Protein AF-A0A932FW37-F1 (afdb_monomer_lite)

Structure (mmCIF, N/CA/C/O backbone):
data_AF-A0A932FW37-F1
#
_entry.id   AF-A0A932FW37-F1
#
loop_
_atom_site.group_PDB
_atom_site.id
_atom_site.type_symbol
_atom_site.label_atom_id
_atom_site.label_alt_id
_atom_site.label_comp_id
_atom_site.label_asym_id
_atom_site.label_entity_id
_atom_site.label_seq_id
_atom_site.pdbx_PDB_ins_code
_atom_site.Cartn_x
_atom_site.Cartn_y
_atom_site.Cartn_z
_atom_site.occupancy
_atom_site.B_iso_or_equiv
_atom_site.auth_seq_id
_atom_site.auth_comp_id
_atom_site.auth_asym_id
_atom_site.auth_atom_id
_atom_site.pdbx_PDB_model_num
ATOM 1 N N . MET A 1 1 ? -13.734 -2.037 3.259 1.00 87.56 1 MET A N 1
ATOM 2 C CA . MET A 1 1 ? -12.861 -1.304 4.204 1.00 87.56 1 MET A CA 1
ATOM 3 C C . MET A 1 1 ? -12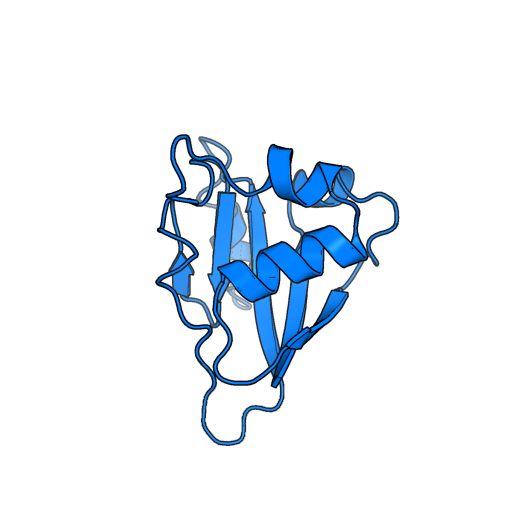.249 -0.078 3.534 1.00 87.56 1 MET A C 1
ATOM 5 O O . MET A 1 1 ? -12.010 -0.117 2.332 1.00 87.56 1 MET A O 1
ATOM 9 N N . ARG A 1 2 ? -11.995 1.006 4.281 1.00 90.19 2 ARG A N 1
ATOM 10 C CA . ARG A 1 2 ? -11.284 2.183 3.751 1.00 90.19 2 ARG A CA 1
ATOM 11 C C . ARG A 1 2 ? -9.803 2.115 4.094 1.00 90.19 2 ARG A C 1
ATOM 13 O O . ARG A 1 2 ? -9.444 1.724 5.201 1.00 90.19 2 ARG A O 1
ATOM 20 N N . VAL A 1 3 ? -8.955 2.523 3.162 1.00 90.19 3 VAL A N 1
ATOM 21 C CA . VAL A 1 3 ? -7.503 2.573 3.335 1.00 90.19 3 VAL A CA 1
ATOM 22 C C . VAL A 1 3 ? -7.004 3.964 2.997 1.00 90.19 3 VAL A C 1
ATOM 24 O O . VAL A 1 3 ? -7.280 4.491 1.924 1.00 90.19 3 VAL A O 1
ATOM 27 N N . SER A 1 4 ? -6.249 4.555 3.914 1.00 90.12 4 SER A N 1
ATOM 28 C CA . SER A 1 4 ? -5.574 5.830 3.714 1.00 90.12 4 SER A CA 1
ATOM 29 C C . SER A 1 4 ? -4.101 5.582 3.417 1.00 90.12 4 SER A C 1
ATOM 31 O O . SER A 1 4 ? -3.324 5.269 4.319 1.00 90.12 4 SER A O 1
ATOM 33 N N . VAL A 1 5 ? -3.710 5.757 2.156 1.00 89.06 5 VAL A N 1
ATOM 34 C CA . VAL A 1 5 ? -2.344 5.538 1.677 1.00 89.06 5 VAL A CA 1
ATOM 35 C C . VAL A 1 5 ? -1.579 6.850 1.612 1.00 89.06 5 VAL A C 1
ATOM 37 O O . VAL A 1 5 ? -2.023 7.820 0.998 1.00 89.06 5 VAL A O 1
ATOM 40 N N . LYS A 1 6 ? -0.380 6.880 2.190 1.00 88.00 6 LYS A N 1
ATOM 41 C CA . LYS A 1 6 ? 0.539 8.015 2.101 1.00 88.00 6 LYS A CA 1
ATOM 42 C C . LYS A 1 6 ? 1.859 7.599 1.464 1.00 88.00 6 LYS A C 1
ATOM 44 O O . LYS A 1 6 ? 2.581 6.765 2.007 1.00 88.00 6 LYS A O 1
ATOM 49 N N . LEU A 1 7 ? 2.203 8.238 0.346 1.00 84.81 7 LEU A N 1
ATOM 50 C CA . LEU A 1 7 ? 3.529 8.112 -0.258 1.00 84.81 7 LEU A CA 1
ATOM 51 C C . LEU A 1 7 ? 4.536 9.000 0.468 1.00 84.81 7 LEU A C 1
ATOM 53 O O . LEU A 1 7 ? 4.256 10.154 0.804 1.00 84.81 7 LEU A O 1
ATOM 57 N N . MET A 1 8 ? 5.735 8.473 0.688 1.00 82.38 8 MET A N 1
ATOM 58 C CA . MET A 1 8 ? 6.840 9.187 1.320 1.00 82.38 8 MET A CA 1
ATOM 59 C C . MET A 1 8 ? 8.140 9.014 0.529 1.00 82.38 8 MET A C 1
ATOM 61 O O . MET A 1 8 ? 8.296 8.084 -0.264 1.00 82.38 8 MET A O 1
ATOM 65 N N . GLY A 1 9 ? 9.091 9.925 0.748 1.00 78.56 9 GLY A N 1
ATOM 66 C CA . GLY A 1 9 ? 10.365 9.932 0.026 1.00 78.56 9 GLY A CA 1
ATOM 67 C C . GLY A 1 9 ? 10.176 10.094 -1.485 1.00 78.56 9 GLY A C 1
ATOM 68 O O . GLY A 1 9 ? 9.297 10.838 -1.925 1.00 78.56 9 GLY A O 1
ATOM 69 N N . ALA A 1 10 ? 10.979 9.376 -2.275 1.00 76.69 10 ALA A N 1
ATOM 70 C CA . ALA A 1 10 ? 10.958 9.464 -3.735 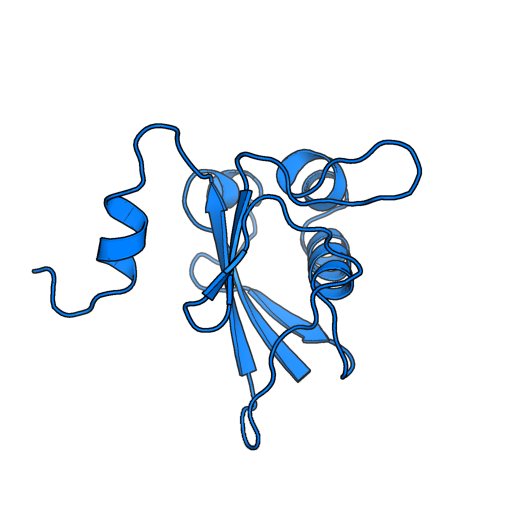1.00 76.69 10 ALA A CA 1
ATOM 71 C C . ALA A 1 10 ? 9.645 8.978 -4.373 1.00 76.69 10 ALA A C 1
ATOM 73 O O . ALA A 1 10 ? 9.315 9.409 -5.474 1.00 76.69 10 ALA A O 1
ATOM 74 N N . PHE A 1 11 ? 8.837 8.156 -3.686 1.00 79.31 11 PHE A N 1
ATOM 75 C CA . PHE A 1 11 ? 7.539 7.726 -4.226 1.00 79.31 11 PHE A CA 1
ATOM 76 C C . PHE A 1 11 ? 6.577 8.894 -4.452 1.00 79.31 11 PHE A C 1
ATOM 78 O O . PHE A 1 11 ? 5.770 8.833 -5.374 1.00 79.31 11 PHE A O 1
ATOM 85 N N . LYS A 1 12 ? 6.709 9.994 -3.695 1.00 76.69 12 LYS A N 1
ATOM 86 C CA . LYS A 1 12 ? 5.932 11.219 -3.942 1.00 76.69 12 LYS A CA 1
ATOM 87 C C . LYS A 1 12 ? 6.187 11.812 -5.330 1.00 76.69 12 LYS A C 1
ATOM 89 O O . LYS A 1 12 ? 5.295 12.424 -5.896 1.00 76.69 12 LYS A O 1
ATOM 94 N N . GLN A 1 13 ? 7.394 11.640 -5.868 1.00 74.56 13 GLN A N 1
ATOM 95 C CA . GLN A 1 13 ? 7.767 12.175 -7.180 1.00 74.56 13 GLN A CA 1
ATOM 96 C C . GLN A 1 13 ? 7.262 11.298 -8.329 1.00 74.56 13 GLN A C 1
ATOM 98 O O . GLN A 1 13 ? 7.067 11.792 -9.434 1.00 74.56 13 GLN A O 1
ATOM 103 N N . LEU A 1 14 ? 7.027 10.007 -8.069 1.00 72.94 14 LEU A N 1
ATOM 104 C CA . LEU A 1 14 ? 6.525 9.063 -9.070 1.00 72.94 14 LEU A CA 1
ATOM 105 C C . LEU A 1 14 ? 5.041 9.257 -9.381 1.00 72.94 14 LEU A C 1
ATOM 107 O O . LEU A 1 14 ? 4.567 8.761 -10.399 1.00 72.94 14 LEU A O 1
ATOM 111 N N . VAL A 1 15 ? 4.321 9.993 -8.533 1.00 74.31 15 VAL A N 1
ATOM 112 C CA . VAL A 1 15 ? 2.911 10.311 -8.742 1.00 74.31 15 VAL A CA 1
ATOM 113 C C . VAL A 1 15 ? 2.709 11.822 -8.596 1.00 74.31 15 VAL A C 1
ATOM 115 O O . VAL A 1 15 ? 2.303 12.291 -7.534 1.00 74.31 15 VAL A O 1
ATOM 118 N N . PRO A 1 16 ? 2.970 12.609 -9.657 1.00 64.38 16 PRO A N 1
ATOM 119 C CA . PRO A 1 16 ? 2.887 14.074 -9.615 1.00 64.38 16 PRO A CA 1
ATOM 120 C C . PRO A 1 16 ? 1.491 14.597 -9.262 1.00 64.38 16 PRO A C 1
ATOM 122 O O . PRO A 1 16 ? 1.347 15.711 -8.772 1.00 64.38 16 PRO A O 1
ATOM 125 N N . GLN A 1 17 ? 0.466 13.781 -9.525 1.00 68.06 17 GLN A N 1
ATOM 126 C CA . GLN A 1 17 ? -0.938 14.082 -9.253 1.00 68.06 17 GLN A CA 1
ATOM 127 C C . GLN A 1 17 ? -1.420 13.526 -7.906 1.00 68.06 17 GLN A C 1
ATOM 129 O O . GLN A 1 17 ? -2.579 13.726 -7.546 1.00 68.06 17 GLN A O 1
ATOM 134 N N . ALA A 1 18 ? -0.570 12.811 -7.154 1.00 64.19 18 ALA A N 1
ATOM 135 C CA . ALA A 1 18 ? -0.971 12.318 -5.846 1.00 64.19 18 ALA A CA 1
ATOM 136 C C . ALA A 1 18 ? -1.192 13.514 -4.911 1.00 64.19 18 ALA A C 1
ATOM 138 O O . ALA A 1 18 ? -0.316 14.379 -4.802 1.00 64.19 18 ALA A O 1
ATOM 139 N N . PRO A 1 19 ? -2.330 13.571 -4.201 1.00 64.19 19 PRO A N 1
ATOM 140 C CA . PRO A 1 19 ? -2.552 14.601 -3.201 1.00 64.19 19 PRO A CA 1
ATOM 141 C C . PRO A 1 19 ? -1.411 14.591 -2.178 1.00 64.19 19 PRO A C 1
ATOM 143 O O . PRO A 1 19 ? -0.965 13.536 -1.722 1.00 64.19 19 PRO A O 1
ATOM 146 N N . ALA A 1 20 ? -0.946 15.782 -1.792 1.00 61.97 20 ALA A N 1
ATOM 147 C CA . ALA A 1 20 ? 0.204 15.956 -0.899 1.00 61.97 20 ALA A CA 1
ATOM 148 C C . ALA A 1 20 ? 0.035 15.278 0.480 1.00 61.97 20 ALA A C 1
ATOM 150 O O . ALA A 1 20 ? 1.022 15.044 1.189 1.00 61.97 20 ALA A O 1
ATOM 151 N N . SER A 1 21 ? -1.208 14.982 0.868 1.00 66.56 21 SER A N 1
ATOM 152 C CA . SER A 1 21 ? -1.599 14.463 2.174 1.00 66.56 21 SER A CA 1
ATOM 153 C C . SER A 1 21 ? -1.741 12.938 2.193 1.00 66.56 21 SER A C 1
ATOM 155 O O . SER A 1 21 ? -0.933 12.309 2.878 1.00 66.56 21 SER A O 1
ATOM 157 N N . ARG A 1 22 ? -2.735 12.364 1.489 1.00 81.38 22 ARG A N 1
ATOM 158 C CA . ARG A 1 22 ? -3.121 10.932 1.467 1.00 81.38 22 ARG A CA 1
ATOM 159 C C . ARG A 1 22 ? -4.058 10.623 0.288 1.00 81.38 22 ARG A C 1
ATOM 161 O O . ARG A 1 22 ? -4.883 11.462 -0.062 1.00 81.38 22 ARG A O 1
ATOM 168 N N . LEU A 1 23 ? -3.987 9.407 -0.252 1.00 86.00 23 LEU A N 1
ATOM 169 C CA . LEU A 1 23 ? -5.008 8.826 -1.128 1.00 86.00 23 LEU A CA 1
ATOM 170 C C . LEU A 1 23 ? -5.939 7.938 -0.302 1.00 86.00 23 LEU A C 1
ATOM 172 O O . LEU A 1 23 ? -5.471 7.071 0.432 1.00 86.00 23 LEU A O 1
ATOM 176 N N . LEU A 1 24 ? -7.245 8.141 -0.446 1.00 88.69 24 LEU A N 1
ATOM 177 C CA . LEU A 1 24 ? -8.257 7.277 0.152 1.00 88.69 24 LEU A CA 1
ATOM 178 C C . LEU A 1 24 ? -8.717 6.251 -0.882 1.00 88.69 24 LEU A C 1
ATOM 180 O O . LEU A 1 24 ? -9.114 6.617 -1.985 1.00 88.69 24 LEU A O 1
ATOM 184 N N . LEU A 1 25 ? -8.651 4.979 -0.509 1.00 89.25 25 LEU A N 1
ATOM 185 C CA . LEU A 1 25 ? -9.086 3.843 -1.309 1.00 89.25 25 LEU A CA 1
ATOM 186 C C . LEU A 1 25 ? -10.160 3.059 -0.563 1.00 89.25 25 LEU A C 1
ATOM 188 O O . LEU A 1 25 ? -10.120 2.942 0.662 1.00 89.25 25 LEU A O 1
ATOM 192 N N . GLU A 1 26 ? -11.095 2.485 -1.310 1.00 91.12 26 GLU A N 1
ATOM 193 C CA . GLU A 1 26 ? -12.035 1.494 -0.794 1.00 91.12 26 GLU A CA 1
ATOM 194 C C . GLU A 1 26 ? -11.635 0.114 -1.334 1.00 91.12 26 GLU A C 1
ATOM 196 O O . GLU A 1 26 ? -11.385 -0.044 -2.530 1.00 91.12 26 GLU A O 1
ATOM 201 N N . LEU A 1 27 ? -11.515 -0.860 -0.430 1.00 88.81 27 LEU A N 1
ATOM 202 C CA . LEU A 1 27 ? -11.195 -2.262 -0.718 1.00 88.81 27 LEU A CA 1
ATOM 203 C C . LEU A 1 27 ? -12.283 -3.168 -0.150 1.00 88.81 27 LEU A C 1
ATOM 205 O O . LEU A 1 27 ? -12.866 -2.842 0.886 1.00 88.81 27 LEU A O 1
ATOM 209 N N . ASP A 1 28 ? -12.514 -4.320 -0.765 1.00 88.50 28 ASP A N 1
ATOM 210 C CA . ASP A 1 28 ? -13.387 -5.353 -0.203 1.00 88.50 28 ASP A CA 1
ATOM 211 C C . ASP A 1 28 ? -12.695 -6.068 0.968 1.00 88.50 28 ASP A C 1
ATOM 213 O O . ASP A 1 28 ? -11.479 -6.214 0.984 1.00 88.50 28 ASP A O 1
ATOM 217 N N . ASP A 1 29 ? -13.456 -6.454 1.993 1.00 83.06 29 ASP A N 1
ATOM 218 C CA . ASP A 1 29 ? -12.938 -7.121 3.199 1.00 83.06 29 ASP A CA 1
ATOM 219 C C . ASP A 1 29 ? -13.238 -8.632 3.112 1.00 83.06 29 ASP A C 1
ATOM 221 O O . ASP A 1 29 ? -14.404 -8.971 2.883 1.00 83.06 29 ASP A O 1
ATOM 225 N N . PRO A 1 30 ? -12.257 -9.547 3.282 1.00 86.31 30 PRO A N 1
ATOM 226 C CA . PRO A 1 30 ? -10.842 -9.321 3.608 1.00 86.31 30 PRO A CA 1
ATOM 227 C C . PRO A 1 30 ? -9.991 -8.847 2.427 1.00 86.31 30 PRO A C 1
ATOM 229 O O . PRO A 1 30 ? -9.979 -9.473 1.371 1.00 86.31 30 PRO A O 1
ATOM 232 N N . ALA A 1 31 ? -9.209 -7.786 2.653 1.00 88.06 31 ALA A N 1
ATOM 233 C CA . ALA A 1 31 ? -8.265 -7.249 1.674 1.00 88.06 31 ALA A CA 1
ATOM 234 C C . ALA A 1 31 ? -6.834 -7.734 1.929 1.00 88.06 31 ALA A C 1
ATOM 236 O O . ALA A 1 31 ? -6.381 -7.838 3.074 1.00 88.06 31 ALA A O 1
ATOM 237 N N . THR A 1 32 ? -6.079 -7.931 0.855 1.00 88.56 32 THR A N 1
ATOM 238 C CA . THR A 1 32 ? -4.640 -8.200 0.889 1.00 88.56 32 THR A CA 1
ATOM 239 C C . THR A 1 32 ? -3.821 -6.986 0.458 1.00 88.56 32 THR A C 1
ATOM 241 O O . THR A 1 32 ? -4.316 -6.019 -0.128 1.00 88.56 32 THR A O 1
ATOM 244 N N . LEU A 1 33 ? -2.516 -7.037 0.722 1.00 86.44 33 LEU A N 1
ATOM 245 C CA . LEU A 1 33 ? -1.566 -6.058 0.209 1.00 86.44 33 LEU A CA 1
ATOM 246 C C . LEU A 1 33 ? -1.541 -6.053 -1.328 1.00 86.44 33 LEU A C 1
ATOM 248 O O . LEU A 1 33 ? -1.325 -4.999 -1.926 1.00 86.44 33 LEU A O 1
ATOM 252 N N . ARG A 1 34 ? -1.800 -7.199 -1.969 1.00 86.69 34 ARG A N 1
ATOM 253 C CA . ARG A 1 34 ? -1.950 -7.285 -3.422 1.00 86.69 34 ARG A CA 1
ATOM 254 C C . ARG A 1 34 ? -3.123 -6.441 -3.914 1.00 86.69 34 ARG A C 1
ATOM 256 O O . ARG A 1 34 ? -2.922 -5.628 -4.809 1.00 86.69 34 ARG A O 1
ATOM 263 N N . ASP A 1 35 ? -4.294 -6.567 -3.295 1.00 88.00 35 ASP A N 1
ATOM 264 C CA . ASP A 1 35 ? -5.496 -5.807 -3.679 1.00 88.00 35 ASP A CA 1
ATOM 265 C C . ASP A 1 35 ? -5.267 -4.297 -3.558 1.00 88.00 35 ASP A C 1
ATOM 267 O O . ASP A 1 35 ? -5.649 -3.516 -4.433 1.00 88.00 35 ASP A O 1
ATOM 271 N N . LEU A 1 36 ? -4.561 -3.881 -2.502 1.00 88.69 36 LEU A N 1
ATOM 272 C CA . LEU A 1 36 ? -4.153 -2.492 -2.327 1.00 88.69 36 LEU A CA 1
ATOM 273 C C . LEU A 1 36 ? -3.242 -2.016 -3.460 1.00 88.69 36 LEU A C 1
ATOM 275 O O . LEU A 1 36 ? -3.467 -0.949 -4.023 1.00 88.69 36 LEU A O 1
ATOM 279 N N . ILE A 1 37 ? -2.204 -2.782 -3.790 1.00 85.00 37 ILE A N 1
ATOM 280 C CA . ILE A 1 37 ? -1.243 -2.422 -4.841 1.00 85.00 37 ILE A CA 1
ATOM 281 C C . ILE A 1 37 ? -1.919 -2.382 -6.209 1.00 85.00 37 ILE A C 1
ATOM 283 O O . ILE A 1 37 ? -1.646 -1.481 -7.004 1.00 85.00 37 ILE A O 1
ATOM 287 N N . ASP A 1 38 ? -2.834 -3.312 -6.458 1.00 85.38 38 ASP A N 1
ATOM 288 C CA . ASP A 1 38 ? -3.630 -3.354 -7.672 1.00 85.38 38 ASP A CA 1
ATOM 289 C C . ASP A 1 38 ? -4.510 -2.100 -7.789 1.00 85.38 38 ASP A C 1
ATOM 291 O O . ASP A 1 38 ? -4.447 -1.422 -8.817 1.00 85.38 38 ASP A O 1
ATOM 295 N N . LYS A 1 39 ? -5.192 -1.689 -6.710 1.00 87.69 39 LYS A N 1
ATOM 296 C CA . LYS A 1 39 ? -5.944 -0.422 -6.668 1.00 87.69 39 LYS A CA 1
ATOM 297 C C . LYS A 1 39 ? -5.079 0.825 -6.805 1.00 87.69 39 LYS A C 1
ATOM 299 O O . LYS A 1 39 ? -5.507 1.797 -7.423 1.00 87.69 39 LYS A O 1
ATOM 304 N N . LEU A 1 40 ? -3.865 0.824 -6.259 1.00 84.69 40 LEU A N 1
ATOM 305 C CA . LEU A 1 40 ? -2.921 1.928 -6.461 1.00 84.69 40 LEU A CA 1
ATOM 306 C C . LEU A 1 40 ? -2.479 2.023 -7.926 1.00 84.69 40 LEU A C 1
ATOM 308 O O . LEU A 1 40 ? -2.299 3.127 -8.436 1.00 84.69 40 LEU A O 1
ATOM 312 N N . GLY A 1 41 ? -2.349 0.886 -8.611 1.00 81.19 41 GLY A N 1
ATOM 313 C CA . GLY A 1 41 ? -2.128 0.837 -10.054 1.00 81.19 41 GLY A CA 1
ATOM 314 C C . GLY A 1 41 ? -3.280 1.417 -10.864 1.00 81.19 41 GLY A C 1
ATOM 315 O O . GLY A 1 41 ? -3.040 2.187 -11.787 1.00 81.19 41 GLY A O 1
ATOM 316 N N . GLU A 1 42 ? -4.522 1.127 -10.481 1.00 83.44 42 GLU A N 1
ATOM 317 C CA . GLU A 1 42 ? -5.700 1.739 -11.108 1.00 83.44 42 GLU A CA 1
ATOM 318 C C . GLU A 1 42 ? -5.743 3.260 -10.875 1.00 83.44 42 GLU A C 1
ATOM 320 O O . GLU A 1 42 ? -6.009 4.023 -11.802 1.00 83.44 42 GLU A O 1
ATOM 325 N N . ALA A 1 43 ? -5.447 3.714 -9.652 1.00 81.81 43 ALA A N 1
ATOM 326 C CA . ALA A 1 43 ? -5.542 5.124 -9.271 1.00 81.81 43 ALA A CA 1
ATOM 327 C C . ALA A 1 43 ? -4.419 6.003 -9.849 1.00 81.81 43 ALA A C 1
ATOM 329 O O . ALA A 1 43 ? -4.646 7.171 -10.166 1.00 81.81 43 ALA A O 1
ATOM 330 N N . TRP A 1 44 ? -3.199 5.471 -9.957 1.00 78.44 44 TRP A N 1
ATOM 331 C CA . TRP A 1 44 ? -2.004 6.233 -10.350 1.00 78.44 44 TRP A CA 1
ATOM 332 C C . TRP A 1 44 ? -1.356 5.750 -11.654 1.00 78.44 44 TRP A C 1
ATOM 334 O O . TRP A 1 44 ? -0.336 6.294 -12.078 1.00 78.44 44 TRP A O 1
ATOM 344 N N . GLY A 1 45 ? -1.965 4.765 -12.312 1.00 74.00 45 GLY A N 1
ATOM 345 C CA . GLY A 1 45 ? -1.518 4.179 -13.568 1.00 74.00 45 GLY A CA 1
ATOM 346 C C . GLY A 1 45 ? -0.627 2.946 -13.389 1.00 74.00 45 GLY A C 1
ATOM 347 O O . GLY A 1 45 ? 0.176 2.836 -12.460 1.00 74.00 45 GLY A O 1
ATOM 348 N N . GLU A 1 46 ? -0.704 2.028 -14.355 1.00 66.19 46 GLU A N 1
ATOM 349 C CA . GLU A 1 46 ? 0.047 0.759 -14.376 1.00 66.19 46 GLU A CA 1
ATOM 350 C C . GLU A 1 46 ? 1.577 0.940 -14.294 1.00 66.19 46 GLU A C 1
ATOM 352 O O . GLU A 1 46 ? 2.298 0.067 -13.803 1.00 66.19 46 GLU A O 1
ATOM 357 N N . GLN A 1 47 ? 2.091 2.107 -14.707 1.00 62.69 47 GLN A N 1
ATOM 358 C CA . GLN A 1 47 ? 3.509 2.454 -14.565 1.00 62.69 47 GLN A CA 1
ATOM 359 C C . GLN A 1 47 ? 3.958 2.504 -13.096 1.00 62.69 47 GLN A C 1
ATOM 361 O O . GLN A 1 47 ? 5.096 2.138 -12.795 1.00 62.69 47 GLN A O 1
ATOM 366 N N . PHE A 1 48 ? 3.068 2.899 -12.182 1.00 68.62 48 PHE A N 1
ATOM 367 C CA . PHE A 1 48 ? 3.322 2.888 -10.745 1.00 68.62 48 PHE A CA 1
ATOM 368 C C . PHE A 1 48 ? 3.313 1.452 -10.191 1.00 68.62 48 PHE A C 1
ATOM 370 O O . PHE A 1 48 ? 4.235 1.054 -9.475 1.00 68.62 48 PHE A O 1
ATOM 377 N N . LYS A 1 49 ? 2.324 0.641 -10.595 1.00 64.25 49 LYS A N 1
ATOM 378 C CA . LYS A 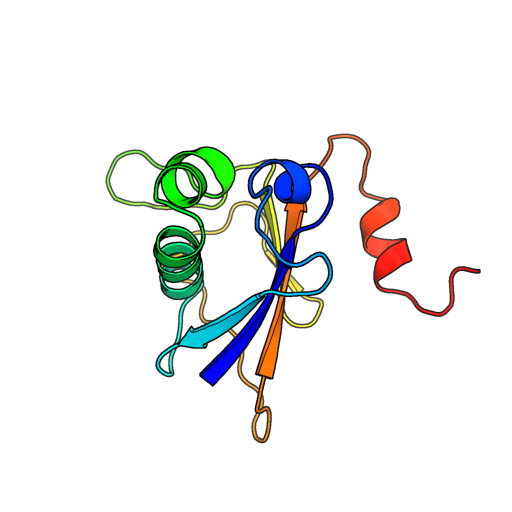1 49 ? 2.123 -0.747 -10.139 1.00 64.25 49 LYS A CA 1
ATOM 379 C C . LYS A 1 49 ? 3.305 -1.664 -10.467 1.00 64.25 49 LYS A C 1
ATOM 381 O O . LYS A 1 49 ? 3.873 -2.288 -9.571 1.00 64.25 49 LYS A O 1
ATOM 386 N N . ALA A 1 50 ? 3.709 -1.720 -11.739 1.00 56.19 50 ALA A N 1
ATOM 387 C CA . ALA A 1 50 ? 4.651 -2.730 -12.232 1.00 56.19 50 ALA A CA 1
ATOM 388 C C . ALA A 1 50 ? 6.138 -2.368 -12.038 1.00 56.19 50 ALA A C 1
ATOM 390 O O . ALA A 1 50 ? 6.996 -3.252 -11.981 1.00 56.19 50 ALA A O 1
ATOM 391 N N . ARG A 1 51 ? 6.482 -1.075 -11.945 1.00 62.12 51 ARG A N 1
ATOM 392 C CA . ARG A 1 51 ? 7.889 -0.641 -11.844 1.00 62.12 51 ARG A CA 1
ATOM 393 C C . ARG A 1 51 ? 8.302 -0.172 -10.458 1.00 62.12 51 ARG A C 1
ATOM 395 O O . ARG A 1 51 ? 9.470 -0.333 -10.116 1.00 62.12 51 ARG A O 1
ATOM 402 N N . ALA A 1 52 ? 7.392 0.408 -9.679 1.00 69.31 52 ALA A N 1
ATOM 403 C CA . ALA A 1 52 ? 7.786 1.140 -8.481 1.00 69.31 52 ALA A CA 1
ATOM 404 C C . ALA A 1 52 ? 7.729 0.290 -7.204 1.00 69.31 52 ALA A C 1
ATOM 406 O O . ALA A 1 52 ? 8.639 0.385 -6.383 1.00 69.31 52 ALA A O 1
ATOM 407 N N . LEU A 1 53 ? 6.685 -0.531 -7.033 1.00 78.94 53 LEU A N 1
ATOM 408 C CA . LEU A 1 53 ? 6.406 -1.186 -5.747 1.00 78.94 53 LEU A CA 1
ATOM 409 C C . LEU A 1 53 ? 6.735 -2.676 -5.705 1.00 78.94 53 LEU A C 1
ATOM 411 O O . LEU A 1 53 ? 7.255 -3.155 -4.697 1.00 78.94 53 LEU A O 1
ATOM 415 N N . CYS A 1 54 ? 6.450 -3.402 -6.784 1.00 81.06 54 CYS A N 1
ATOM 416 C CA . CYS A 1 54 ? 6.598 -4.852 -6.815 1.00 81.06 54 CYS A CA 1
ATOM 417 C C . CYS A 1 54 ? 7.573 -5.338 -7.886 1.00 81.06 54 CYS A C 1
ATOM 419 O O . CYS A 1 54 ? 7.829 -4.663 -8.887 1.00 81.06 54 CYS A O 1
ATOM 421 N N . GLU A 1 55 ? 8.110 -6.530 -7.655 1.00 75.31 55 GLU A N 1
ATOM 422 C CA . GLU A 1 55 ? 8.862 -7.330 -8.615 1.00 75.31 55 GLU A CA 1
ATOM 423 C C . GLU A 1 55 ? 8.521 -8.815 -8.454 1.00 75.31 55 GLU A C 1
ATOM 425 O O . GLU A 1 55 ? 8.067 -9.256 -7.396 1.00 75.31 55 GLU A O 1
ATOM 430 N N . GLY A 1 56 ? 8.743 -9.588 -9.512 1.00 65.62 56 GLY A N 1
ATOM 431 C CA . GLY A 1 56 ? 8.633 -11.040 -9.465 1.00 65.62 56 GLY A CA 1
ATOM 432 C C . GLY A 1 56 ? 8.577 -11.652 -10.864 1.00 65.62 56 GLY A C 1
ATOM 433 O O . GLY A 1 56 ? 7.695 -11.273 -11.637 1.00 65.62 56 GLY A O 1
ATOM 434 N N . PRO A 1 57 ? 9.477 -12.586 -11.214 1.00 49.53 57 PRO A N 1
ATOM 435 C CA . PRO A 1 57 ? 9.199 -13.545 -12.272 1.00 49.53 57 PRO A CA 1
ATOM 436 C C . PRO A 1 57 ? 8.162 -14.572 -11.771 1.00 49.53 57 PRO A C 1
ATOM 438 O O . PRO A 1 57 ? 8.043 -14.824 -10.570 1.00 49.53 57 PRO A O 1
ATOM 441 N N . ASP A 1 58 ? 7.407 -15.165 -12.694 1.00 50.34 58 ASP A N 1
ATOM 442 C CA . ASP A 1 58 ? 6.679 -16.424 -12.466 1.00 50.34 58 ASP A CA 1
ATOM 443 C C . ASP A 1 58 ? 5.586 -16.405 -11.378 1.00 50.34 58 ASP A C 1
ATOM 445 O O . ASP A 1 58 ? 5.455 -17.327 -10.572 1.00 50.34 58 ASP A O 1
ATOM 449 N N . GLY A 1 59 ? 4.769 -15.348 -11.347 1.00 55.81 59 GLY A N 1
ATOM 450 C CA . GLY A 1 59 ? 3.523 -15.332 -10.568 1.00 55.81 59 GLY A CA 1
ATOM 451 C C . GLY A 1 59 ? 3.685 -15.196 -9.049 1.00 55.81 59 GLY A C 1
ATOM 452 O O . GLY A 1 59 ? 2.692 -15.283 -8.334 1.00 55.81 59 GLY A O 1
ATOM 453 N N . LYS A 1 60 ? 4.903 -14.954 -8.543 1.00 65.69 60 LYS A N 1
ATOM 454 C CA . LYS A 1 60 ? 5.168 -14.652 -7.125 1.00 65.69 60 LYS A CA 1
ATOM 455 C C . LYS A 1 60 ? 5.498 -13.174 -6.959 1.00 65.69 60 LYS A C 1
ATOM 457 O O . LYS A 1 60 ? 6.667 -12.790 -6.974 1.00 65.69 60 LYS A O 1
ATOM 462 N N . VAL A 1 61 ? 4.468 -12.347 -6.809 1.00 76.69 61 VAL A N 1
ATOM 463 C CA . VAL A 1 61 ? 4.632 -10.897 -6.673 1.00 76.69 61 VAL A CA 1
ATOM 464 C C . VAL A 1 61 ? 5.134 -10.576 -5.260 1.00 76.69 61 VAL A C 1
ATOM 466 O O . VAL A 1 61 ? 4.572 -11.018 -4.254 1.00 76.69 61 VAL A O 1
ATOM 469 N N . ARG A 1 62 ? 6.230 -9.822 -5.164 1.00 82.56 62 ARG A N 1
ATOM 470 C CA . ARG A 1 62 ? 6.822 -9.382 -3.893 1.00 82.56 62 ARG A CA 1
ATOM 471 C C . ARG A 1 62 ? 7.097 -7.891 -3.922 1.00 82.56 62 ARG A C 1
ATOM 473 O O . ARG A 1 62 ? 7.319 -7.322 -4.989 1.00 82.56 62 ARG A O 1
ATOM 480 N N . LEU A 1 63 ? 7.139 -7.272 -2.744 1.00 82.62 63 LEU A N 1
ATOM 481 C CA . LEU A 1 63 ? 7.651 -5.909 -2.612 1.00 82.62 63 LEU A CA 1
ATOM 482 C C . LEU A 1 63 ? 9.116 -5.850 -3.059 1.00 82.62 63 LEU A C 1
ATOM 484 O O . LEU A 1 63 ? 9.908 -6.726 -2.704 1.00 82.62 63 LEU A O 1
ATOM 488 N N . ARG A 1 64 ? 9.493 -4.801 -3.794 1.00 81.50 64 ARG A N 1
ATOM 489 C CA . ARG A 1 64 ? 10.899 -4.583 -4.160 1.00 81.50 64 ARG A CA 1
ATOM 490 C C . ARG A 1 64 ? 11.754 -4.363 -2.907 1.00 81.50 64 ARG A C 1
ATOM 492 O O . ARG A 1 64 ? 11.267 -3.769 -1.948 1.00 81.50 64 ARG A O 1
ATOM 499 N N . PRO A 1 65 ? 13.046 -4.732 -2.917 1.00 78.00 65 PRO A N 1
ATOM 500 C CA . PRO A 1 65 ? 13.935 -4.584 -1.760 1.00 78.00 65 PRO A CA 1
ATOM 501 C C . PRO A 1 65 ? 14.031 -3.157 -1.199 1.00 78.00 65 PRO A C 1
ATOM 503 O O . PRO A 1 65 ? 14.307 -2.966 -0.019 1.00 78.00 65 PRO A O 1
ATOM 506 N N . PHE A 1 66 ? 13.809 -2.144 -2.041 1.00 80.31 66 PHE A N 1
ATOM 507 C CA . PHE A 1 66 ? 13.823 -0.736 -1.643 1.00 80.31 66 PHE A CA 1
ATOM 508 C C . PHE A 1 66 ? 12.436 -0.191 -1.264 1.00 80.31 66 PHE A C 1
ATOM 510 O O . PHE A 1 66 ? 12.303 1.009 -1.034 1.00 80.31 66 PHE A O 1
ATOM 517 N N . VAL A 1 67 ? 11.391 -1.018 -1.232 1.00 83.31 67 VAL A N 1
ATOM 518 C CA . VAL A 1 67 ? 10.026 -0.618 -0.874 1.00 83.31 67 VAL A CA 1
ATOM 519 C C . VAL A 1 67 ? 9.735 -1.080 0.541 1.00 83.31 67 VAL A C 1
ATOM 521 O O . VAL A 1 67 ? 9.826 -2.264 0.854 1.00 83.31 67 VAL A O 1
ATOM 524 N N . ARG A 1 68 ? 9.329 -0.129 1.377 1.00 85.38 68 ARG A N 1
ATOM 525 C CA . ARG A 1 68 ? 8.806 -0.377 2.716 1.00 85.38 68 ARG A CA 1
ATOM 526 C C . ARG A 1 68 ? 7.345 -0.002 2.768 1.00 85.38 68 ARG A C 1
ATOM 528 O O . ARG A 1 68 ? 6.982 1.109 2.375 1.00 85.38 68 ARG A O 1
ATOM 535 N N . VAL A 1 69 ? 6.539 -0.910 3.301 1.00 86.94 69 VAL A N 1
ATOM 536 C CA . VAL A 1 69 ? 5.129 -0.663 3.590 1.00 86.94 69 VAL A CA 1
ATOM 537 C C . VAL A 1 69 ? 4.946 -0.714 5.099 1.00 86.94 69 VAL A C 1
ATOM 539 O O . VAL A 1 69 ? 5.325 -1.693 5.731 1.00 86.94 69 VAL A O 1
ATOM 542 N N . ILE A 1 70 ? 4.396 0.342 5.690 1.00 87.75 70 ILE A N 1
ATOM 543 C CA . ILE A 1 70 ? 4.067 0.385 7.116 1.00 87.75 70 ILE A CA 1
ATOM 544 C C . ILE A 1 70 ? 2.553 0.384 7.247 1.00 87.75 70 ILE A C 1
ATOM 546 O O . ILE A 1 70 ? 1.900 1.265 6.690 1.00 87.75 70 ILE A O 1
ATOM 550 N N . ILE A 1 71 ? 2.017 -0.583 7.984 1.00 86.88 71 ILE A N 1
ATOM 551 C CA . ILE A 1 71 ? 0.584 -0.727 8.257 1.00 86.88 71 ILE A CA 1
ATOM 552 C C . ILE A 1 71 ? 0.409 -0.808 9.764 1.00 86.88 71 ILE A C 1
ATOM 554 O O . ILE A 1 71 ? 1.005 -1.679 10.397 1.00 86.88 71 ILE A O 1
ATOM 558 N N . ASP A 1 72 ? -0.348 0.116 10.354 1.00 77.88 72 ASP A N 1
ATOM 559 C CA . ASP A 1 72 ? -0.555 0.186 11.810 1.00 77.88 72 ASP A CA 1
ATOM 560 C C . ASP A 1 72 ? 0.755 0.133 12.629 1.00 77.88 72 ASP A C 1
ATOM 562 O O . ASP A 1 72 ? 0.848 -0.517 13.671 1.00 77.88 72 ASP A O 1
ATOM 566 N N . GLY A 1 73 ? 1.820 0.761 12.120 1.00 76.12 73 GLY A N 1
ATOM 567 C CA . GLY A 1 73 ? 3.150 0.755 12.743 1.00 76.12 73 GLY A CA 1
ATOM 568 C C . GLY A 1 73 ? 3.975 -0.522 12.520 1.00 76.12 73 GLY A C 1
ATOM 569 O O . GLY A 1 73 ? 5.160 -0.542 12.856 1.00 76.12 73 GLY A O 1
ATOM 570 N N . LYS A 1 74 ? 3.414 -1.571 11.907 1.00 82.38 74 LYS A N 1
ATOM 571 C CA . LYS A 1 74 ? 4.161 -2.770 11.499 1.00 82.38 74 LYS A CA 1
ATOM 572 C C . LYS A 1 74 ? 4.802 -2.547 10.139 1.00 82.38 74 LYS A C 1
ATOM 574 O O . LYS A 1 74 ? 4.127 -2.171 9.186 1.00 82.38 74 LYS A O 1
ATOM 579 N N . THR A 1 75 ? 6.105 -2.796 10.051 1.00 84.06 75 THR A N 1
ATOM 580 C CA . THR A 1 75 ? 6.854 -2.686 8.794 1.00 84.06 75 THR A CA 1
ATOM 581 C C . THR A 1 75 ? 6.837 -4.021 8.061 1.00 84.06 75 THR A C 1
ATOM 583 O O . THR A 1 75 ? 7.125 -5.061 8.650 1.00 84.06 75 THR A O 1
ATOM 586 N N . LEU A 1 76 ? 6.502 -3.971 6.778 1.00 81.31 76 LEU A N 1
ATOM 587 C CA . LEU A 1 76 ? 6.570 -5.071 5.833 1.00 81.31 76 LEU A CA 1
ATOM 588 C C . LEU A 1 76 ? 7.693 -4.764 4.841 1.00 81.31 76 LEU A C 1
ATOM 590 O O . LEU A 1 76 ? 7.632 -3.788 4.087 1.00 81.31 76 LEU A O 1
ATOM 594 N N . ASP A 1 77 ? 8.716 -5.612 4.869 1.00 73.31 77 ASP A N 1
ATOM 595 C CA . ASP A 1 77 ? 9.900 -5.550 4.016 1.00 73.31 77 ASP A CA 1
ATOM 596 C C . ASP A 1 77 ? 9.952 -6.816 3.155 1.00 73.31 77 ASP A C 1
ATOM 598 O O . ASP A 1 77 ? 9.784 -7.921 3.674 1.00 73.31 77 ASP A O 1
ATOM 602 N N . TYR A 1 78 ? 10.170 -6.667 1.842 1.00 70.12 78 TYR A N 1
ATOM 603 C CA . TYR A 1 78 ? 10.439 -7.778 0.908 1.00 70.12 78 TYR A CA 1
ATOM 604 C C . TYR A 1 78 ? 9.467 -8.979 1.019 1.00 70.12 78 TYR A C 1
ATOM 606 O O . TYR A 1 78 ? 9.828 -10.143 0.834 1.00 70.12 78 TYR A O 1
ATOM 614 N N . SER A 1 79 ? 8.212 -8.699 1.367 1.00 75.38 79 SER A N 1
ATOM 615 C CA . SER A 1 79 ? 7.219 -9.720 1.700 1.00 75.38 79 SER A CA 1
ATOM 616 C C . SER A 1 79 ? 6.370 -10.107 0.475 1.00 75.38 79 SER A C 1
ATOM 618 O O . SER A 1 79 ? 6.155 -9.264 -0.405 1.00 75.38 79 SER A O 1
ATOM 620 N N . PRO A 1 80 ? 5.884 -11.364 0.385 1.00 78.00 80 PRO A N 1
ATOM 621 C CA . PRO A 1 80 ? 4.947 -11.782 -0.658 1.00 78.00 80 PRO A CA 1
ATOM 622 C C . PRO A 1 80 ? 3.612 -11.058 -0.485 1.00 78.00 80 PRO A C 1
ATOM 624 O O . PRO A 1 80 ? 2.983 -11.152 0.567 1.00 78.00 80 PRO A O 1
ATOM 627 N N . VAL A 1 81 ? 3.178 -10.324 -1.511 1.00 80.62 81 VAL A N 1
ATOM 628 C CA . VAL A 1 81 ? 2.011 -9.432 -1.381 1.00 80.62 81 VAL A CA 1
ATOM 629 C C . VAL A 1 81 ? 0.689 -10.198 -1.350 1.00 80.62 81 VAL A C 1
ATOM 631 O O . VAL A 1 81 ? -0.265 -9.737 -0.730 1.00 80.62 81 VAL A O 1
ATOM 634 N N . ASP A 1 82 ? 0.654 -11.392 -1.949 1.00 76.06 82 ASP A N 1
ATOM 635 C CA . ASP A 1 82 ? -0.550 -12.224 -2.064 1.00 76.06 82 ASP A CA 1
ATOM 636 C C . ASP A 1 82 ? -0.906 -12.959 -0.749 1.00 76.06 82 ASP A C 1
ATOM 638 O O . ASP A 1 82 ? -1.969 -13.559 -0.643 1.00 76.06 82 ASP A O 1
ATOM 642 N N . GLN A 1 83 ? -0.027 -12.935 0.264 1.00 73.88 83 GLN A N 1
ATOM 643 C CA . GLN A 1 83 ? -0.220 -13.637 1.549 1.00 73.88 83 GLN A CA 1
ATOM 644 C C . GLN A 1 83 ? -0.383 -12.691 2.745 1.00 73.88 83 GLN A C 1
ATOM 646 O O . GLN A 1 83 ? -0.564 -13.139 3.877 1.00 73.88 83 GLN A O 1
ATOM 651 N N . LEU A 1 84 ? -0.291 -11.381 2.516 1.00 80.88 84 LEU A N 1
ATOM 652 C CA . LEU A 1 84 ? -0.349 -10.379 3.570 1.00 80.88 84 LEU A CA 1
ATOM 653 C C . LEU A 1 84 ? -1.728 -9.734 3.599 1.00 80.88 84 LEU A C 1
ATOM 655 O O . LEU A 1 84 ? -2.011 -8.833 2.811 1.00 80.88 84 LEU A O 1
ATOM 659 N N . SER A 1 85 ? -2.575 -10.181 4.521 1.00 84.69 85 SER A N 1
ATOM 660 C CA . SER A 1 85 ? -3.853 -9.526 4.796 1.00 84.69 85 SER A CA 1
ATOM 661 C C . SER A 1 85 ? -3.622 -8.163 5.443 1.00 84.69 85 SER A C 1
ATOM 663 O O . SER A 1 85 ? -2.767 -8.014 6.322 1.00 84.69 85 SER A O 1
ATOM 665 N N . LEU A 1 86 ? -4.399 -7.168 5.025 1.00 83.38 86 LEU A N 1
ATOM 666 C CA . LEU A 1 86 ? -4.415 -5.873 5.687 1.00 83.38 86 LEU A CA 1
ATOM 667 C C . LEU A 1 86 ? -5.122 -6.040 7.040 1.00 83.38 86 LEU A C 1
ATOM 669 O O . LEU A 1 86 ? -6.284 -6.449 7.064 1.00 83.38 86 LEU A O 1
ATOM 673 N N . PRO A 1 87 ? -4.446 -5.774 8.172 1.00 79.88 87 PRO A N 1
ATOM 674 C CA . PRO A 1 87 ? -5.079 -5.877 9.474 1.00 79.88 87 PRO A CA 1
ATOM 675 C C . PRO A 1 87 ? -6.211 -4.852 9.564 1.00 79.88 87 PRO A C 1
ATOM 677 O O . PRO A 1 87 ? -6.006 -3.671 9.300 1.00 79.88 87 PRO A O 1
ATOM 680 N N . ARG A 1 88 ? -7.397 -5.319 9.951 1.00 79.69 88 ARG A N 1
ATOM 681 C CA . ARG A 1 88 ? -8.531 -4.474 10.314 1.00 79.69 88 ARG A CA 1
ATOM 682 C C . ARG A 1 88 ? -8.896 -4.772 11.759 1.00 79.69 88 ARG A C 1
ATOM 684 O O . ARG A 1 88 ? -9.257 -5.906 12.076 1.00 79.69 88 ARG A O 1
ATOM 691 N N . LYS A 1 89 ? -8.784 -3.781 12.643 1.00 78.81 89 LYS A N 1
ATOM 692 C CA . LYS A 1 89 ? -9.254 -3.922 14.026 1.00 78.81 89 LYS A CA 1
ATOM 693 C C . LYS A 1 89 ? -10.775 -3.782 14.082 1.00 78.81 89 LYS A C 1
ATOM 695 O O . LYS A 1 89 ? -11.395 -3.099 13.267 1.00 78.81 89 LYS A O 1
ATOM 700 N N . GLU A 1 90 ? -11.393 -4.428 15.063 1.00 74.44 90 GLU A N 1
ATOM 701 C CA . GLU A 1 90 ? -12.828 -4.283 15.305 1.00 74.44 90 GLU A CA 1
ATOM 702 C C . GLU A 1 90 ? -13.167 -2.814 15.623 1.00 74.44 90 GLU A C 1
ATOM 704 O O . GLU A 1 90 ? -12.477 -2.161 16.405 1.00 74.44 90 GLU A O 1
ATOM 709 N N . GLY A 1 91 ? -14.186 -2.266 14.955 1.00 74.44 91 GLY A N 1
ATOM 710 C CA . GLY A 1 91 ? -14.551 -0.845 15.049 1.00 74.44 91 GLY A CA 1
ATOM 711 C C . GLY A 1 91 ? -13.683 0.116 14.221 1.00 74.44 91 GLY A C 1
ATOM 712 O O . GLY A 1 91 ? -14.024 1.292 14.100 1.00 74.44 91 GLY A O 1
ATOM 713 N N . GLU A 1 92 ? -12.603 -0.360 13.596 1.00 77.19 92 GLU A N 1
ATOM 714 C CA . GLU A 1 92 ? -11.753 0.460 12.736 1.00 77.19 92 GLU A CA 1
ATOM 715 C C . GLU A 1 92 ? -12.419 0.682 11.373 1.00 77.19 92 GLU A C 1
ATOM 717 O O . GLU A 1 92 ? -12.788 -0.248 10.640 1.00 77.19 92 GLU A O 1
ATOM 722 N N . THR A 1 93 ? -12.606 1.958 11.042 1.00 78.88 93 THR A N 1
ATOM 723 C CA . THR A 1 93 ? -13.231 2.390 9.787 1.00 78.88 93 THR A CA 1
ATOM 724 C C . THR A 1 93 ? -12.206 2.643 8.689 1.00 78.88 93 THR A C 1
ATOM 726 O O . THR A 1 93 ? -12.579 2.667 7.515 1.00 78.88 93 THR A O 1
ATOM 729 N N . MET A 1 94 ? -10.928 2.805 9.050 1.00 86.06 94 MET A N 1
ATOM 730 C CA . MET A 1 94 ? -9.852 3.165 8.137 1.00 86.06 94 MET A CA 1
ATOM 731 C C . MET A 1 94 ? -8.518 2.554 8.570 1.00 86.06 94 MET A C 1
ATOM 733 O O . MET A 1 94 ? -8.101 2.752 9.704 1.00 86.06 94 MET A O 1
ATOM 737 N N . VAL A 1 95 ? -7.833 1.893 7.639 1.00 87.12 95 VAL A N 1
ATOM 738 C CA . VAL A 1 95 ? -6.461 1.392 7.822 1.00 87.12 95 VAL A CA 1
ATOM 739 C C . VAL A 1 95 ? -5.477 2.423 7.274 1.00 87.12 95 VAL A C 1
ATOM 741 O O . VAL A 1 95 ? -5.643 2.902 6.147 1.00 87.12 95 VAL A O 1
ATOM 744 N N . GLU A 1 96 ? -4.444 2.774 8.040 1.00 88.69 96 GLU A N 1
ATOM 745 C CA . GLU A 1 96 ? -3.393 3.683 7.572 1.00 88.69 96 GLU A CA 1
ATOM 746 C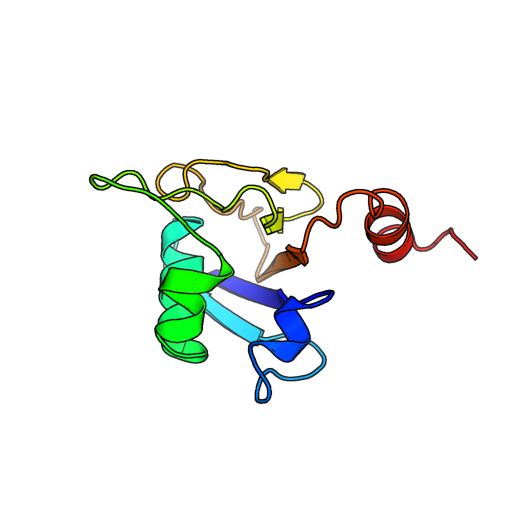 C . GLU A 1 96 ? -2.203 2.912 6.997 1.00 88.69 96 GLU A C 1
ATOM 748 O O . GLU A 1 96 ? -1.614 2.053 7.655 1.00 88.69 96 GLU A O 1
ATOM 753 N N . VAL A 1 97 ? -1.822 3.255 5.764 1.00 89.44 97 VAL A N 1
ATOM 754 C CA . VAL A 1 97 ? -0.704 2.629 5.055 1.00 89.44 97 VAL A CA 1
ATOM 755 C C . VAL A 1 97 ? 0.287 3.690 4.597 1.00 89.44 97 VAL A C 1
ATOM 757 O O . VAL A 1 97 ? -0.065 4.645 3.904 1.00 89.44 97 VAL A O 1
ATOM 760 N N . PHE A 1 98 ? 1.558 3.498 4.929 1.00 87.94 98 PHE A N 1
ATOM 761 C CA . PHE A 1 98 ? 2.651 4.342 4.459 1.00 87.94 98 PHE A CA 1
ATOM 762 C C . PHE A 1 98 ? 3.534 3.546 3.515 1.00 87.94 98 PHE A C 1
ATOM 764 O O . PHE A 1 98 ? 3.972 2.449 3.850 1.00 87.94 98 PHE A O 1
ATOM 771 N N . ILE A 1 99 ? 3.824 4.116 2.350 1.00 87.12 99 ILE A N 1
ATOM 772 C CA . ILE A 1 99 ? 4.722 3.516 1.366 1.00 87.12 99 ILE A CA 1
ATOM 773 C C . ILE A 1 99 ? 5.911 4.448 1.203 1.00 87.12 99 ILE A C 1
ATOM 775 O O . ILE A 1 99 ? 5.762 5.616 0.832 1.00 87.12 99 ILE A O 1
ATOM 779 N N . LEU A 1 100 ? 7.099 3.941 1.506 1.00 85.50 100 LEU A N 1
ATOM 780 C CA . LEU A 1 100 ? 8.322 4.726 1.504 1.00 85.50 100 LEU A CA 1
ATOM 781 C C . LEU A 1 100 ? 9.469 3.971 0.846 1.00 85.50 100 LEU A C 1
ATOM 783 O O . LEU A 1 100 ? 9.539 2.743 0.875 1.00 85.50 100 LEU A O 1
ATOM 787 N N . GLN A 1 101 ? 10.388 4.734 0.257 1.00 79.94 101 GLN A N 1
ATOM 788 C CA . GLN A 1 101 ? 11.613 4.172 -0.287 1.00 79.94 101 GLN A CA 1
ATOM 789 C C . GLN A 1 101 ? 12.597 3.931 0.856 1.00 79.94 101 GLN A C 1
ATOM 791 O O . GLN A 1 101 ? 12.988 4.859 1.566 1.00 79.94 101 GLN A O 1
ATOM 796 N N . ALA A 1 102 ? 13.003 2.681 1.031 1.00 72.75 102 ALA A N 1
ATOM 797 C CA . ALA A 1 102 ? 14.095 2.291 1.897 1.00 72.75 102 ALA A CA 1
ATOM 798 C C . ALA A 1 102 ? 15.418 2.765 1.273 1.00 72.75 102 ALA A C 1
ATOM 800 O O . ALA A 1 102 ? 15.989 2.111 0.405 1.00 72.75 102 ALA A O 1
ATOM 801 N N . ILE A 1 103 ? 15.899 3.935 1.694 1.00 63.50 103 ILE A N 1
ATOM 802 C CA . ILE A 1 103 ? 17.226 4.435 1.310 1.00 63.50 103 ILE A CA 1
ATOM 803 C C . ILE A 1 103 ? 18.273 3.668 2.131 1.00 63.50 103 ILE A C 1
ATOM 805 O O . ILE A 1 103 ? 18.101 3.52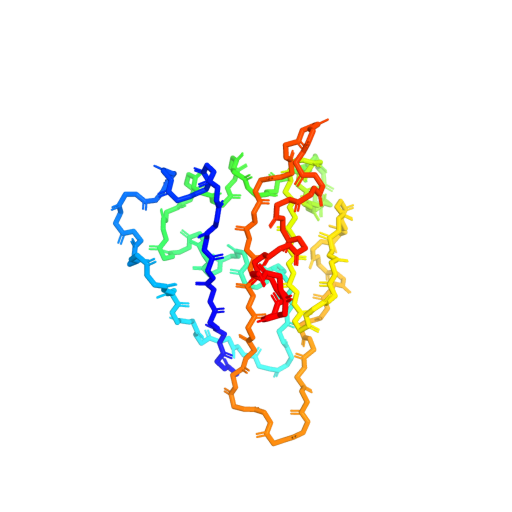2 3.344 1.00 63.50 103 ILE A O 1
ATOM 809 N N . GLN A 1 104 ? 19.378 3.238 1.513 1.00 52.41 104 GLN A N 1
ATOM 810 C CA . GLN A 1 104 ? 20.485 2.486 2.141 1.00 52.41 104 GLN A CA 1
ATOM 811 C C . GLN A 1 104 ? 21.222 3.207 3.304 1.00 52.41 104 GLN A C 1
ATOM 813 O O . GLN A 1 104 ? 22.186 2.676 3.839 1.00 52.41 104 GLN A O 1
ATOM 818 N N . GLY A 1 105 ? 20.740 4.367 3.765 1.00 47.19 105 GLY A N 1
ATOM 819 C CA . GLY A 1 105 ? 21.171 5.044 5.001 1.00 47.19 105 GLY A CA 1
ATOM 820 C C . GLY A 1 105 ? 20.031 5.715 5.788 1.00 47.19 105 GLY A C 1
ATOM 821 O O . GLY A 1 105 ? 20.281 6.490 6.703 1.00 47.19 105 GLY A O 1
ATOM 822 N N . GLY A 1 106 ? 18.765 5.457 5.430 1.00 44.81 106 GLY A N 1
ATOM 823 C CA . GLY A 1 106 ? 17.591 6.226 5.877 1.00 44.81 106 GLY A CA 1
ATOM 824 C C . GLY A 1 106 ? 16.818 5.658 7.073 1.00 44.81 106 GLY A C 1
ATOM 825 O O . GLY A 1 106 ? 15.709 6.118 7.347 1.00 44.81 106 GLY A O 1
ATOM 826 N N . LEU A 1 107 ? 17.363 4.664 7.786 1.00 44.94 107 LEU A N 1
ATOM 827 C CA . LEU A 1 107 ? 16.712 4.040 8.954 1.00 44.94 107 LEU A CA 1
ATOM 828 C C . LEU A 1 107 ? 16.346 5.051 10.061 1.00 44.94 107 LEU A C 1
ATOM 830 O O . LEU A 1 107 ? 15.410 4.813 10.820 1.00 44.94 107 LEU A O 1
ATOM 834 N N . SER A 1 108 ? 17.007 6.207 10.105 1.00 47.56 108 SER A N 1
ATOM 835 C CA . SER A 1 108 ? 16.783 7.245 11.117 1.00 47.56 108 SER A CA 1
ATOM 836 C C . SER A 1 108 ? 15.570 8.150 10.846 1.00 47.56 108 SER A C 1
ATOM 838 O O . SER A 1 108 ? 15.052 8.758 11.779 1.00 47.56 108 SER A O 1
ATOM 840 N N . TYR A 1 109 ? 15.094 8.265 9.597 1.00 42.72 109 TYR A N 1
ATOM 841 C CA . TYR A 1 109 ? 14.078 9.273 9.239 1.00 42.72 109 TYR A CA 1
ATOM 842 C C . TYR A 1 109 ? 12.638 8.766 9.408 1.00 42.72 109 TYR A C 1
ATOM 844 O O . TYR A 1 109 ? 11.780 9.489 9.904 1.00 42.72 109 TYR A O 1
ATOM 852 N N . ALA A 1 110 ? 12.374 7.498 9.069 1.00 42.69 110 ALA A N 1
ATOM 853 C CA . ALA A 1 110 ? 11.039 6.905 9.210 1.00 42.69 110 ALA A CA 1
ATOM 854 C C . ALA A 1 110 ? 10.607 6.776 10.682 1.00 42.69 110 ALA A C 1
ATOM 856 O O . ALA A 1 110 ? 9.441 6.994 10.998 1.00 42.69 110 ALA A O 1
ATOM 857 N N . ARG A 1 111 ? 11.557 6.503 11.590 1.00 45.72 111 ARG A N 1
ATOM 858 C CA . ARG A 1 111 ? 11.302 6.459 13.039 1.00 45.72 111 ARG A CA 1
ATOM 859 C C . ARG A 1 111 ? 10.945 7.843 13.596 1.00 45.72 111 ARG A C 1
ATOM 861 O O . ARG A 1 111 ? 10.010 7.952 14.371 1.00 45.72 111 ARG A O 1
ATOM 868 N N . ARG A 1 112 ? 11.613 8.904 13.121 1.00 45.47 112 ARG A N 1
ATOM 869 C CA . ARG A 1 112 ? 11.325 10.300 13.508 1.00 45.47 112 ARG A CA 1
ATOM 870 C C . ARG A 1 112 ? 9.954 10.801 13.056 1.00 45.47 112 ARG A C 1
ATOM 872 O O . ARG A 1 112 ? 9.359 11.607 13.751 1.00 45.47 112 ARG A O 1
ATOM 879 N N . CYS A 1 113 ? 9.447 10.356 11.907 1.00 47.44 113 CYS A N 1
ATOM 880 C CA . CYS A 1 113 ? 8.126 10.783 11.428 1.00 47.44 113 CYS A CA 1
ATOM 881 C C . CYS A 1 113 ? 6.950 10.075 12.123 1.00 47.44 113 CYS A C 1
ATOM 883 O O . CYS A 1 113 ? 5.812 10.498 11.938 1.00 47.44 113 CYS A O 1
ATOM 885 N N . LEU A 1 114 ? 7.215 8.998 12.866 1.00 49.28 114 LEU A N 1
ATOM 886 C CA . LEU A 1 114 ? 6.207 8.187 13.556 1.00 49.28 114 LEU A CA 1
ATOM 887 C C . LEU A 1 114 ? 6.241 8.364 15.081 1.00 49.28 114 LEU A C 1
ATOM 889 O O . LEU A 1 114 ? 5.396 7.798 15.768 1.00 49.28 114 LEU A O 1
ATOM 893 N N . ASP A 1 115 ? 7.183 9.152 15.600 1.00 39.81 115 ASP A N 1
ATOM 894 C CA . ASP A 1 115 ? 7.345 9.407 17.028 1.00 39.81 115 ASP A CA 1
ATOM 895 C C . ASP A 1 115 ? 7.070 10.897 17.319 1.00 39.81 115 ASP A C 1
ATOM 897 O O . ASP A 1 115 ? 7.889 11.749 16.958 1.0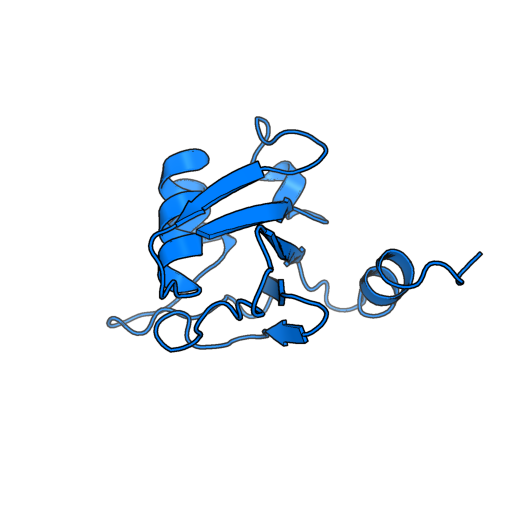0 39.81 115 ASP A O 1
ATOM 901 N N . PRO A 1 116 ? 5.922 11.261 17.925 1.00 44.25 116 PRO A N 1
ATOM 902 C CA . PRO A 1 116 ? 5.587 12.657 18.217 1.00 44.25 116 PRO A CA 1
ATOM 903 C C . PRO A 1 116 ? 6.480 13.295 19.298 1.00 44.25 116 PRO A C 1
ATOM 905 O O . PRO A 1 116 ? 6.327 14.482 19.574 1.00 44.25 116 PRO A O 1
ATOM 908 N N . LEU A 1 117 ? 7.408 12.540 19.900 1.00 43.16 117 LEU A N 1
ATOM 909 C CA . LEU A 1 117 ? 8.312 12.999 20.962 1.00 43.16 117 LEU A CA 1
ATOM 910 C C . LEU A 1 117 ? 9.748 13.291 20.491 1.00 43.16 117 LEU A C 1
ATOM 912 O O . LEU A 1 117 ? 10.617 13.562 21.314 1.00 43.16 117 LEU A O 1
ATOM 916 N N . CYS A 1 118 ? 10.024 13.257 19.186 1.00 41.88 118 CYS A N 1
ATOM 917 C CA . CYS A 1 118 ? 11.320 13.668 18.635 1.00 41.88 118 CYS A CA 1
ATOM 918 C C . CYS A 1 118 ? 11.289 15.115 18.104 1.00 41.88 118 CYS A C 1
ATOM 920 O O . CYS A 1 118 ? 11.427 15.340 16.898 1.00 41.88 118 CYS A O 1
ATOM 922 N N . LEU A 1 119 ? 11.146 16.080 19.017 1.00 39.88 119 LEU A N 1
ATOM 923 C CA . LEU A 1 119 ? 11.608 17.466 18.873 1.00 39.88 119 LEU A CA 1
ATOM 924 C C . LEU A 1 119 ? 12.429 17.839 20.107 1.00 39.88 119 LEU A C 1
ATOM 926 O O . LEU A 1 119 ? 11.917 17.617 21.224 1.00 39.88 119 LEU A O 1
#

Foldseek 3Di:
DKEWEDEDDCLCVLQVPAPNGTDIDDDDPQDFLVRVLVVVCVVRHVCCSDPPFWDDDDPFIWGDQQKWKAKPNDIDGRDRRVPGTRDDDVVRPYIYIYIYGNDPVCPPPVVCVVDPPPD

InterPro domains:
  IPR012675 Beta-grasp domain superfamily [G3DSA:3.10.20.30] (1-106)

Organism: Tectimicrobiota bacterium (NCBI:txid2528274)

Radius of gyration: 13.95 Å; chains: 1; bounding box: 36×34×36 Å

Sequence (119 aa):
MRVSVKLMGAFKQLVPQAPASRLLLELDDPATLRDLIDKLGEAWGEQFKARALCEGPDGKVRLRPFVRVIIDGKTLDYSPVDQLSLPRKEGETMVEVFILQAIQGGLSYARRCLDPLCL

pLDDT: mean 74.19, std 14.48, range [39.81, 91.12]

Secondary structure (DSSP, 8-state):
-EEEEEEETTHHHH-TTS-SS-EEEE-PSSPBHHHHHHHHHHHH-HHHIIIIIEE-STT--EE-TTEEEEETTEEEES-BGGG-BPP--TT--EEEEEEEE--TT-HHHHHHHH-TT--